Protein AF-A0A951JH88-F1 (afdb_monomer)

Sequence (113 aa):
DLKALYAREELSTEDKLRERERLFADAQRRFAEEVRPRLRVDTFPSFTRDPLNNATLISRHIYYDRLGLFEEVYRSRGGDFIRAMNDIVAAARGNKDDPYAAVQALVAPGGGG

Secondary structure (DSSP, 8-state):
-HHHHHH-TTS-HHHHHHHHHHHHHHHHHHIIIIIGGG-SS---HHHHHSPP-HHHHHHHHHHHTTHHHHHHHHHHTTT-HHHHHHHHHHHHHH-SS-HHHHHHHTTSPP---

Mean predicted aligned error: 8.46 Å

Structure (mmCIF, N/CA/C/O backbone):
data_AF-A0A951JH88-F1
#
_entry.id   AF-A0A951JH88-F1
#
loop_
_atom_site.group_PDB
_atom_site.id
_atom_site.type_symbol
_atom_site.label_atom_id
_atom_site.label_alt_id
_atom_site.label_comp_id
_atom_site.label_asym_id
_atom_site.label_entity_id
_atom_site.label_seq_id
_atom_site.pdbx_PDB_ins_code
_atom_site.Cartn_x
_atom_site.Cartn_y
_atom_site.Cartn_z
_atom_site.occupancy
_atom_site.B_iso_or_equiv
_atom_site.auth_seq_id
_atom_site.auth_comp_id
_atom_site.auth_asym_id
_atom_site.auth_atom_id
_atom_site.pdbx_PDB_model_num
ATOM 1 N N . ASP A 1 1 ? -11.831 -3.390 7.235 1.00 85.12 1 ASP A N 1
ATOM 2 C CA . ASP A 1 1 ? -10.571 -2.635 7.420 1.00 85.12 1 ASP A CA 1
ATOM 3 C C . ASP A 1 1 ? -10.912 -1.155 7.642 1.00 85.12 1 ASP A C 1
ATOM 5 O O . ASP A 1 1 ? -12.091 -0.835 7.779 1.00 85.12 1 ASP A O 1
ATOM 9 N N . LEU A 1 2 ? -9.925 -0.252 7.700 1.00 87.81 2 LEU A N 1
ATOM 10 C CA . LEU A 1 2 ? -10.172 1.183 7.924 1.00 87.81 2 LEU A CA 1
ATOM 11 C C . LEU A 1 2 ? -11.052 1.820 6.842 1.00 87.81 2 LEU A C 1
ATOM 13 O O . LEU A 1 2 ? -11.886 2.660 7.166 1.00 87.81 2 LEU A O 1
ATOM 17 N N . LYS A 1 3 ? -10.898 1.419 5.572 1.00 87.75 3 LYS A N 1
ATOM 18 C CA . LYS A 1 3 ? -11.694 1.968 4.463 1.00 87.75 3 LYS A CA 1
ATOM 19 C C . LYS A 1 3 ? -13.169 1.630 4.654 1.00 87.75 3 LYS A C 1
ATOM 21 O O . LYS A 1 3 ? -14.008 2.525 4.611 1.00 87.75 3 LYS A O 1
ATOM 26 N N . ALA A 1 4 ? -13.462 0.363 4.950 1.00 91.06 4 ALA A N 1
ATOM 27 C CA . ALA A 1 4 ? -14.822 -0.079 5.236 1.00 91.06 4 ALA A CA 1
ATOM 28 C C . ALA A 1 4 ? -15.414 0.628 6.465 1.00 91.06 4 ALA A C 1
ATOM 30 O O . ALA A 1 4 ? -16.571 1.027 6.429 1.00 91.06 4 ALA A O 1
ATOM 31 N N . LEU A 1 5 ? -14.631 0.833 7.533 1.00 91.31 5 LEU A N 1
ATOM 32 C CA . LEU A 1 5 ? -15.101 1.540 8.729 1.00 91.31 5 LEU A CA 1
ATOM 33 C C . LEU A 1 5 ? -15.512 2.988 8.424 1.00 91.31 5 LEU A C 1
ATOM 35 O O . LEU A 1 5 ? -16.572 3.432 8.859 1.00 91.31 5 LEU A O 1
ATOM 39 N N . TYR A 1 6 ? -14.688 3.727 7.679 1.00 89.94 6 TYR A N 1
ATOM 40 C CA . TYR A 1 6 ? -14.977 5.128 7.377 1.00 89.94 6 TYR A CA 1
ATOM 41 C C . TYR A 1 6 ? -16.128 5.311 6.377 1.00 89.94 6 TYR A C 1
ATOM 43 O O . TYR A 1 6 ? -16.821 6.326 6.468 1.00 89.94 6 TYR A O 1
ATOM 51 N N . ALA A 1 7 ? -16.375 4.325 5.506 1.00 93.12 7 ALA A N 1
ATOM 52 C CA . ALA A 1 7 ? -17.477 4.317 4.538 1.00 93.12 7 ALA A CA 1
ATOM 53 C C . ALA A 1 7 ? -18.875 4.113 5.159 1.00 93.12 7 ALA A C 1
ATOM 55 O O . ALA A 1 7 ? -19.875 4.331 4.486 1.00 93.12 7 ALA A O 1
ATOM 56 N N . ARG A 1 8 ? -18.961 3.699 6.429 1.00 93.50 8 ARG A N 1
ATOM 57 C CA . ARG A 1 8 ? -20.230 3.496 7.144 1.00 93.50 8 ARG A CA 1
ATOM 58 C C . ARG A 1 8 ? -20.860 4.834 7.517 1.00 93.50 8 ARG A C 1
ATOM 60 O O . ARG A 1 8 ? -20.347 5.529 8.392 1.00 93.50 8 ARG A O 1
ATOM 67 N N . GLU A 1 9 ? -21.928 5.231 6.841 1.00 94.00 9 GLU A N 1
ATOM 68 C CA . GLU A 1 9 ? -22.605 6.515 7.080 1.00 94.00 9 GLU A CA 1
ATOM 69 C C . GLU A 1 9 ? -23.451 6.510 8.359 1.00 94.00 9 GLU A C 1
ATOM 71 O O . GLU A 1 9 ? -23.676 7.558 8.954 1.00 94.00 9 GLU A O 1
ATOM 76 N N . GLU A 1 10 ? -23.858 5.330 8.826 1.00 95.44 10 GLU A N 1
ATOM 77 C CA . GLU A 1 10 ? -24.716 5.154 9.996 1.00 95.44 10 GLU A CA 1
ATOM 78 C C . GLU A 1 10 ? -23.989 5.323 11.338 1.00 95.44 10 GLU A C 1
ATOM 80 O O . GLU A 1 10 ? -24.631 5.410 12.384 1.00 95.44 10 GLU A O 1
ATOM 85 N N . LEU A 1 11 ? -22.652 5.348 11.331 1.00 94.06 11 LEU A N 1
ATOM 86 C CA . LEU A 1 11 ? -21.850 5.532 12.538 1.00 94.06 11 LEU A CA 1
ATOM 87 C C . LEU A 1 11 ? -21.554 7.005 12.795 1.00 94.06 11 LEU A C 1
ATOM 89 O O . LEU A 1 11 ? -21.094 7.727 11.904 1.00 94.06 11 LEU A O 1
ATOM 93 N N . SER A 1 12 ? -21.684 7.411 14.058 1.00 95.81 12 SER A N 1
ATOM 94 C CA . SER A 1 12 ? -21.175 8.705 14.498 1.00 95.81 12 SER A CA 1
ATOM 95 C C . SER A 1 12 ? -19.649 8.773 14.362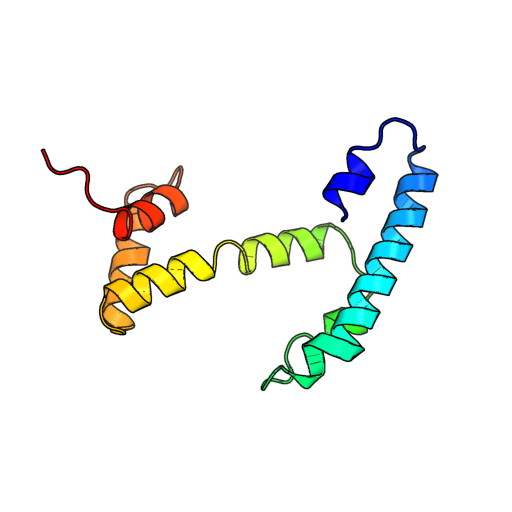 1.00 95.81 12 SER A C 1
ATOM 97 O O . SER A 1 12 ? -18.945 7.758 14.324 1.00 95.81 12 SER A O 1
ATOM 99 N N . THR A 1 13 ? -19.106 9.990 14.326 1.00 91.94 13 THR A N 1
ATOM 100 C CA . THR A 1 13 ? -17.652 10.201 14.335 1.00 91.94 13 THR A CA 1
ATOM 101 C C . THR A 1 13 ? -16.994 9.557 15.556 1.00 91.94 13 THR A C 1
ATOM 103 O O . THR A 1 13 ? -15.936 8.946 15.423 1.00 91.94 13 THR A O 1
ATOM 106 N N . GLU A 1 14 ? -17.616 9.654 16.731 1.00 94.06 14 GLU A N 1
ATOM 107 C CA . GLU A 1 14 ? -17.098 9.062 17.967 1.00 94.06 14 GLU A CA 1
ATOM 108 C C . GLU A 1 14 ? -17.053 7.531 17.882 1.00 94.06 14 GLU A C 1
ATOM 110 O O . GLU A 1 14 ? -16.031 6.918 18.200 1.00 94.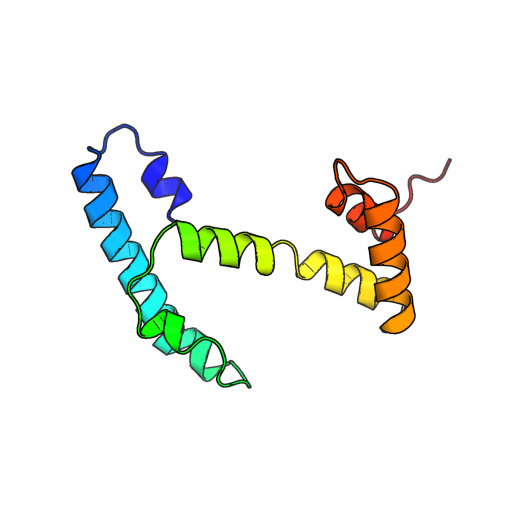06 14 GLU A O 1
ATOM 115 N N . ASP A 1 15 ? -18.112 6.912 17.355 1.00 94.69 15 ASP A N 1
ATOM 116 C CA . ASP A 1 15 ? -18.154 5.464 17.156 1.00 94.69 15 ASP A CA 1
ATOM 117 C C . ASP A 1 15 ? -17.089 5.008 16.153 1.00 94.69 15 ASP A C 1
ATOM 119 O O . ASP A 1 15 ? -16.388 4.026 16.403 1.00 94.69 15 ASP A O 1
ATOM 123 N N . LYS A 1 16 ? -16.891 5.753 15.056 1.00 93.19 16 LYS A N 1
ATOM 124 C CA . LYS A 1 16 ? -15.809 5.485 14.094 1.00 93.19 16 LYS A CA 1
ATOM 125 C C . LYS A 1 16 ? -14.435 5.558 14.752 1.00 93.19 16 LYS A C 1
ATOM 127 O O . LYS A 1 16 ? -13.587 4.717 14.470 1.00 93.19 16 LYS A O 1
ATOM 132 N N . LEU A 1 17 ? -14.193 6.534 15.626 1.00 92.12 17 LEU A N 1
ATOM 133 C CA . LEU A 1 17 ? -12.919 6.640 16.339 1.00 92.12 17 LEU A CA 1
ATOM 134 C C . LEU A 1 17 ? -12.715 5.467 17.303 1.00 92.12 17 LEU A C 1
ATOM 136 O O . LEU A 1 17 ? -11.637 4.877 17.312 1.00 92.12 17 LEU A O 1
ATOM 140 N N . ARG A 1 18 ? -13.749 5.063 18.046 1.00 93.25 18 ARG A N 1
ATOM 141 C CA . ARG A 1 18 ? -13.668 3.911 18.955 1.00 93.25 18 ARG A CA 1
ATOM 142 C C . ARG A 1 18 ? -13.396 2.602 18.212 1.00 93.25 18 ARG A C 1
ATOM 144 O O . ARG A 1 18 ? -12.534 1.832 18.630 1.00 93.25 18 ARG A O 1
ATOM 151 N N . GLU A 1 19 ? -14.089 2.352 17.102 1.00 93.62 19 GLU A N 1
ATOM 152 C CA . GLU A 1 19 ? -13.831 1.162 16.280 1.00 93.62 19 GLU A CA 1
ATOM 153 C C . GLU A 1 19 ? -12.458 1.217 15.597 1.00 93.62 19 GLU A C 1
ATOM 155 O O . GLU A 1 19 ? -11.806 0.184 15.444 1.00 93.62 19 GLU A O 1
ATOM 160 N N . ARG A 1 20 ? -11.968 2.409 15.229 1.00 93.19 20 ARG A N 1
ATOM 161 C CA . ARG A 1 20 ? -10.611 2.577 14.691 1.00 93.19 20 ARG A CA 1
ATOM 162 C C . ARG A 1 20 ? -9.561 2.114 15.695 1.00 93.19 20 ARG A C 1
ATOM 164 O O . ARG A 1 20 ? -8.670 1.362 15.309 1.00 93.19 20 ARG A O 1
ATOM 171 N N . GLU A 1 21 ? -9.668 2.531 16.955 1.00 92.12 21 GLU A N 1
ATOM 172 C CA . GLU A 1 21 ? -8.720 2.112 17.997 1.00 92.12 21 GLU A CA 1
ATOM 173 C C . GLU A 1 21 ? -8.725 0.590 18.190 1.00 92.12 21 GLU A C 1
ATOM 175 O O . GLU A 1 21 ? -7.665 -0.022 18.323 1.00 92.12 21 GLU A O 1
ATOM 180 N N . ARG A 1 22 ? -9.900 -0.050 18.109 1.00 93.12 22 ARG A N 1
ATOM 181 C CA . ARG A 1 22 ? -9.993 -1.519 18.135 1.00 93.12 22 ARG A CA 1
ATOM 182 C C . ARG A 1 22 ? -9.285 -2.160 16.945 1.00 93.12 22 ARG A C 1
ATOM 184 O O . ARG A 1 22 ? -8.475 -3.062 17.137 1.00 93.12 22 ARG A O 1
ATOM 191 N N . LEU A 1 23 ? -9.526 -1.662 15.730 1.00 93.44 23 LEU A N 1
ATOM 192 C CA . LEU A 1 23 ? -8.847 -2.152 14.525 1.00 93.44 23 LEU A CA 1
ATOM 193 C C . LEU A 1 23 ? -7.324 -1.989 14.609 1.00 93.44 23 LEU A C 1
ATOM 195 O O . LEU A 1 23 ? -6.589 -2.861 14.147 1.00 93.44 23 LEU A O 1
ATOM 199 N N . PHE A 1 24 ? -6.842 -0.887 15.187 1.00 91.19 24 PHE A N 1
ATOM 200 C CA . PHE A 1 24 ? -5.416 -0.659 15.409 1.00 91.19 24 PHE A CA 1
ATOM 201 C C . PHE 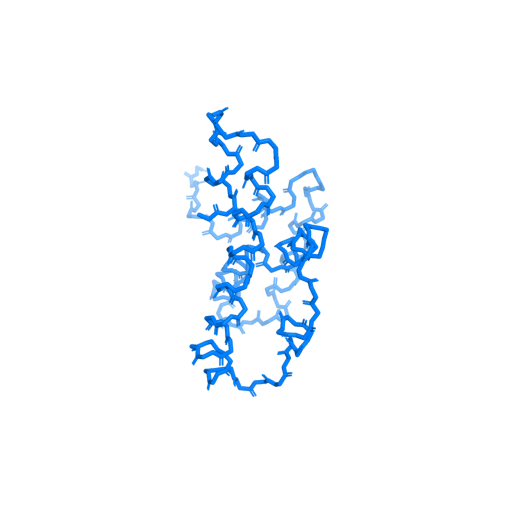A 1 24 ? -4.829 -1.674 16.386 1.00 91.19 24 PHE A C 1
ATOM 203 O O . PHE A 1 24 ? -3.840 -2.326 16.049 1.00 91.19 24 P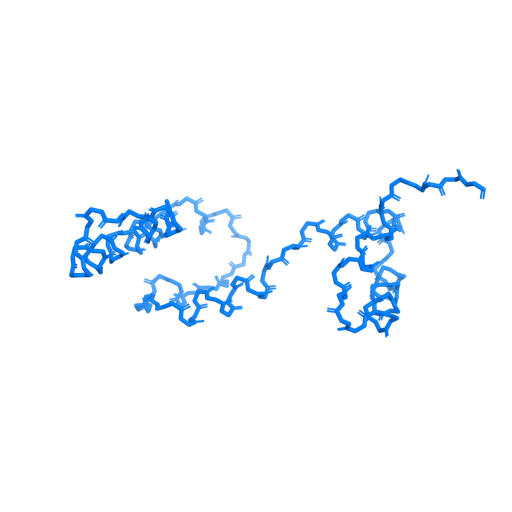HE A O 1
ATOM 210 N N . ALA A 1 25 ? -5.464 -1.866 17.543 1.00 90.62 25 ALA A N 1
ATOM 211 C CA . ALA A 1 25 ? -5.020 -2.838 18.537 1.00 90.62 25 ALA A CA 1
ATOM 212 C C . ALA A 1 25 ? -5.006 -4.272 17.976 1.00 90.62 25 ALA A C 1
ATOM 214 O O . ALA A 1 25 ? -4.042 -5.014 18.171 1.00 90.62 25 ALA A O 1
ATOM 215 N N . ASP A 1 26 ? -6.036 -4.652 17.217 1.00 92.38 26 ASP A N 1
ATOM 216 C CA . ASP A 1 26 ? -6.116 -5.960 16.563 1.00 92.38 26 ASP A CA 1
ATOM 217 C C . ASP A 1 26 ? -5.009 -6.156 15.522 1.00 92.38 26 ASP A C 1
ATOM 219 O O . ASP A 1 26 ? -4.387 -7.219 15.463 1.00 92.38 26 ASP A O 1
ATOM 223 N N . ALA A 1 27 ? -4.710 -5.124 14.729 1.00 90.88 27 ALA A N 1
ATOM 224 C CA . ALA A 1 27 ? -3.624 -5.165 13.756 1.00 90.88 27 ALA A CA 1
ATOM 225 C C . ALA A 1 27 ? -2.245 -5.278 14.426 1.00 90.88 27 ALA A C 1
ATOM 227 O O . ALA A 1 27 ? -1.397 -6.039 13.952 1.00 90.88 27 ALA A O 1
ATOM 228 N N . GLN A 1 28 ? -2.017 -4.562 15.530 1.00 90.19 28 GLN A N 1
ATOM 229 C CA . GLN A 1 28 ? -0.776 -4.654 16.305 1.00 90.19 28 GLN A CA 1
ATOM 230 C C . GLN A 1 28 ? -0.595 -6.047 16.913 1.00 90.19 28 GLN A C 1
ATOM 232 O O . GLN A 1 28 ? 0.489 -6.623 16.798 1.00 90.19 28 GLN A O 1
ATOM 237 N N . ARG A 1 29 ? -1.663 -6.616 17.488 1.00 91.56 29 ARG A N 1
ATOM 238 C CA . ARG A 1 29 ? -1.661 -7.980 18.031 1.00 91.56 29 ARG A CA 1
ATOM 239 C C . ARG A 1 29 ? -1.342 -9.006 16.948 1.00 91.56 29 ARG A C 1
ATOM 241 O O . ARG A 1 29 ? -0.382 -9.759 17.080 1.00 91.56 29 ARG A O 1
ATOM 248 N N . ARG A 1 30 ? -2.060 -8.955 15.823 1.00 92.56 30 ARG A N 1
ATOM 249 C CA . ARG A 1 30 ? -1.814 -9.838 14.677 1.00 92.56 30 ARG A CA 1
ATOM 250 C C . ARG A 1 30 ? -0.381 -9.726 14.160 1.00 92.56 30 ARG A C 1
ATOM 252 O O . ARG A 1 30 ? 0.243 -10.732 13.832 1.00 92.56 30 ARG A O 1
ATOM 259 N N . PHE A 1 31 ? 0.163 -8.512 14.076 1.00 89.69 31 PHE A N 1
ATOM 260 C CA . PHE A 1 31 ? 1.550 -8.334 13.663 1.00 89.69 31 PHE A CA 1
ATOM 261 C C . PHE A 1 31 ? 2.520 -9.005 14.638 1.00 89.69 31 PHE A C 1
ATOM 263 O O . PHE A 1 31 ? 3.417 -9.713 14.189 1.00 89.69 31 PHE A O 1
ATOM 270 N N . ALA A 1 32 ? 2.340 -8.808 15.946 1.00 88.62 32 ALA A N 1
ATOM 271 C CA . ALA A 1 32 ? 3.202 -9.399 16.964 1.00 88.62 32 ALA A CA 1
ATOM 272 C C . ALA A 1 32 ? 3.152 -10.937 16.956 1.00 88.62 32 ALA A C 1
ATOM 274 O O . ALA A 1 32 ? 4.195 -11.578 17.062 1.00 88.62 32 ALA A O 1
ATOM 275 N N . GLU A 1 33 ? 1.961 -11.514 16.793 1.00 91.75 33 GLU A N 1
ATOM 276 C CA . GLU A 1 33 ? 1.728 -12.957 16.916 1.00 91.75 33 GLU A CA 1
ATOM 277 C C . GLU A 1 33 ? 1.981 -13.728 15.612 1.00 91.75 33 GLU A C 1
AT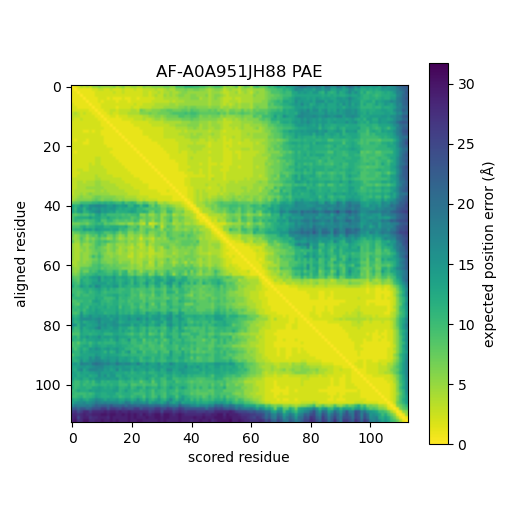OM 279 O O . GLU A 1 33 ? 2.564 -14.809 15.634 1.00 91.75 33 GLU A O 1
ATOM 284 N N . GLU A 1 34 ? 1.574 -13.189 14.460 1.00 92.31 34 GLU A N 1
ATOM 285 C CA . GLU A 1 34 ? 1.584 -13.933 13.191 1.00 92.31 34 GLU A CA 1
ATOM 286 C C . GLU A 1 34 ? 2.687 -13.485 12.231 1.00 92.31 34 GLU A C 1
ATOM 288 O O . GLU A 1 34 ? 3.264 -14.308 11.514 1.00 92.31 34 GLU A O 1
ATOM 293 N N . VAL A 1 35 ? 2.951 -12.177 12.160 1.00 89.81 35 VAL A N 1
ATOM 294 C CA . VAL A 1 35 ? 3.823 -11.595 11.127 1.00 89.81 35 VAL A CA 1
ATOM 295 C C . VAL A 1 35 ? 5.264 -11.525 11.611 1.00 89.81 35 VAL A C 1
ATOM 297 O O . VAL A 1 35 ? 6.164 -12.012 10.927 1.00 89.81 35 VAL A O 1
ATOM 300 N N . ARG A 1 36 ? 5.492 -10.956 12.800 1.00 87.62 36 ARG A N 1
ATOM 301 C CA . ARG A 1 36 ? 6.818 -10.741 13.387 1.00 87.62 36 ARG A CA 1
ATOM 302 C C . ARG A 1 36 ? 7.659 -12.021 13.443 1.00 87.62 36 ARG A C 1
ATOM 304 O O . ARG A 1 36 ? 8.803 -11.943 13.002 1.00 87.62 36 ARG A O 1
ATOM 311 N N . PRO A 1 37 ? 7.134 -13.194 13.854 1.00 89.25 37 PRO A N 1
ATOM 312 C CA . PRO A 1 37 ? 7.926 -14.427 13.891 1.00 89.25 37 PRO A CA 1
ATOM 313 C C . PRO A 1 37 ? 8.392 -14.924 12.513 1.00 89.25 37 PRO A C 1
ATOM 315 O O . PRO A 1 37 ? 9.316 -15.727 12.430 1.00 89.25 37 PRO A O 1
ATOM 318 N N . ARG A 1 38 ? 7.755 -14.475 11.423 1.00 89.50 38 ARG A N 1
ATOM 319 C CA . ARG A 1 38 ? 8.100 -14.866 10.044 1.00 89.50 38 ARG A CA 1
ATOM 320 C C . ARG A 1 38 ? 9.128 -13.934 9.404 1.00 89.50 38 ARG A C 1
ATOM 322 O O . ARG A 1 38 ? 9.694 -14.271 8.364 1.00 89.50 38 ARG A O 1
ATOM 329 N N . LEU A 1 39 ? 9.356 -12.757 9.986 1.00 84.50 39 LEU A N 1
ATOM 330 C CA . LEU A 1 39 ? 10.335 -11.802 9.483 1.00 84.50 39 LEU A CA 1
ATOM 331 C C . LEU A 1 39 ? 11.742 -12.237 9.895 1.00 84.50 39 LEU A C 1
ATOM 333 O O . LEU A 1 39 ? 11.999 -12.556 11.049 1.00 84.50 39 LEU A O 1
ATOM 337 N N . ARG A 1 40 ? 12.683 -12.189 8.948 1.00 84.00 40 ARG A N 1
ATOM 338 C CA . ARG A 1 40 ? 14.112 -12.457 9.202 1.00 84.00 40 ARG A CA 1
ATOM 339 C C . ARG A 1 40 ? 14.876 -11.235 9.724 1.00 84.00 40 ARG A C 1
ATOM 341 O O . ARG A 1 40 ? 16.089 -11.293 9.885 1.00 84.00 40 ARG A O 1
ATOM 348 N N . VAL A 1 41 ? 14.178 -10.121 9.924 1.00 78.44 41 VAL A N 1
ATOM 349 C CA . VAL A 1 41 ? 14.742 -8.820 10.284 1.00 78.44 41 VAL A CA 1
ATOM 350 C C . VAL A 1 41 ? 13.995 -8.242 11.478 1.00 78.44 41 VAL A C 1
ATOM 352 O O . VAL A 1 41 ? 12.771 -8.350 11.572 1.00 78.44 41 VAL A O 1
ATOM 355 N N . ASP A 1 42 ? 14.728 -7.577 12.369 1.00 73.56 42 ASP A N 1
ATOM 356 C CA . ASP A 1 42 ? 14.177 -6.954 13.577 1.00 73.56 42 ASP A CA 1
ATOM 357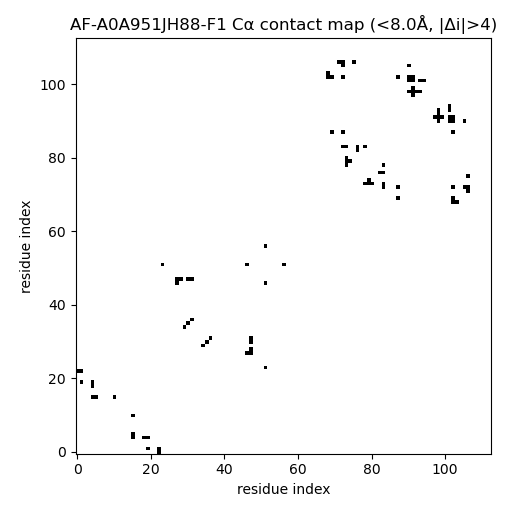 C C . ASP A 1 42 ? 13.545 -5.567 13.300 1.00 73.56 42 ASP A C 1
ATOM 359 O O . ASP A 1 42 ? 13.379 -4.742 14.192 1.00 73.56 42 ASP A O 1
ATOM 363 N N . THR A 1 43 ? 13.122 -5.283 12.064 1.00 70.69 43 THR A N 1
ATOM 364 C CA . THR A 1 43 ? 12.541 -3.987 11.657 1.00 70.69 43 THR A CA 1
ATOM 365 C C . THR A 1 43 ? 11.106 -3.791 12.168 1.00 70.69 43 THR A C 1
ATOM 367 O O . THR A 1 43 ? 10.411 -4.757 12.441 1.00 70.69 43 THR A O 1
ATOM 370 N N . PHE A 1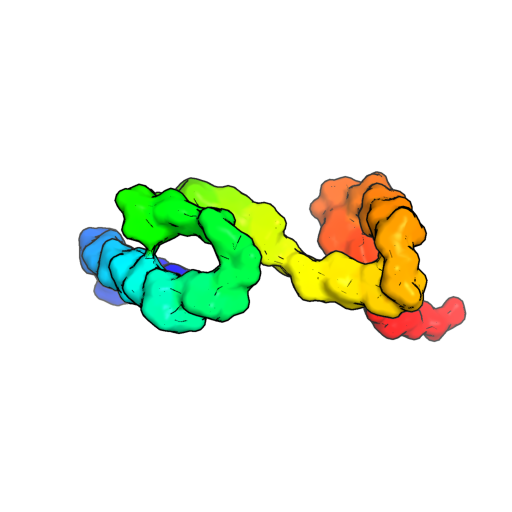 44 ? 10.611 -2.554 12.265 1.00 73.06 44 PHE A N 1
ATOM 371 C CA . PHE A 1 44 ? 9.255 -2.207 12.757 1.00 73.06 44 PHE A CA 1
ATOM 372 C C . PHE A 1 44 ? 8.941 -2.357 14.266 1.00 73.06 44 PHE A C 1
ATOM 374 O O . PHE A 1 44 ? 7.761 -2.497 14.596 1.00 73.06 44 PHE A O 1
ATOM 381 N N . PRO A 1 45 ? 9.898 -2.247 15.210 1.00 71.25 45 PRO A N 1
ATOM 382 C CA . PRO A 1 45 ? 9.572 -2.337 16.638 1.00 71.25 45 PRO A CA 1
ATOM 383 C C . PRO A 1 45 ? 8.604 -1.233 17.104 1.00 71.25 45 PRO A C 1
ATOM 385 O O . PRO A 1 45 ? 7.839 -1.444 18.036 1.00 71.25 45 PRO A O 1
ATOM 388 N N . SER A 1 46 ? 8.578 -0.078 16.429 1.00 71.81 46 SER A N 1
ATOM 389 C CA . SER A 1 46 ? 7.623 1.006 16.699 1.00 71.81 46 SER A CA 1
ATOM 390 C C . SER A 1 46 ? 6.178 0.658 16.344 1.00 71.81 46 SER A C 1
ATOM 392 O O . SER A 1 46 ? 5.260 1.225 16.920 1.00 71.81 46 SER A O 1
ATOM 394 N N . PHE A 1 47 ? 5.939 -0.292 15.427 1.00 75.94 47 PHE A N 1
ATOM 395 C CA . PHE A 1 47 ? 4.572 -0.657 15.040 1.00 75.94 47 PHE A CA 1
ATOM 396 C C . PHE A 1 47 ? 3.780 -1.263 16.199 1.00 75.94 47 PHE A C 1
ATOM 398 O O . PHE A 1 47 ? 2.573 -1.075 16.254 1.00 75.94 47 PHE A O 1
ATOM 405 N N . THR A 1 48 ? 4.446 -1.968 17.115 1.00 71.06 48 THR A N 1
ATOM 406 C CA . THR A 1 48 ? 3.817 -2.586 18.292 1.00 71.06 48 THR A CA 1
ATOM 407 C C . THR A 1 48 ? 3.975 -1.767 19.569 1.00 71.06 48 THR A C 1
ATOM 409 O O . THR A 1 48 ? 3.327 -2.086 20.560 1.00 71.06 48 THR A O 1
ATOM 412 N N . ARG A 1 49 ? 4.842 -0.747 19.575 1.00 71.94 49 ARG A N 1
ATOM 413 C CA . ARG A 1 49 ? 5.165 0.046 20.773 1.00 71.94 49 ARG A CA 1
ATOM 414 C C . ARG A 1 49 ? 4.481 1.407 20.806 1.00 71.94 49 ARG A C 1
ATOM 416 O O . ARG A 1 49 ? 4.148 1.870 21.892 1.00 71.94 49 ARG A O 1
ATOM 423 N N . ASP A 1 50 ? 4.245 2.013 19.646 1.00 77.31 50 ASP A N 1
ATOM 424 C CA . ASP A 1 50 ? 3.693 3.362 19.560 1.00 77.31 50 ASP A CA 1
ATOM 425 C C . ASP A 1 50 ? 2.205 3.321 19.172 1.00 77.31 50 ASP A C 1
ATOM 427 O O . ASP A 1 50 ? 1.797 2.455 18.386 1.00 77.31 50 ASP A O 1
ATOM 431 N N . PRO A 1 51 ? 1.375 4.259 19.667 1.00 76.44 51 PRO A N 1
ATOM 432 C CA . PRO A 1 51 ? 0.011 4.423 19.182 1.00 76.44 51 PRO A CA 1
ATOM 433 C C . PRO A 1 51 ? -0.011 4.658 17.669 1.00 76.44 51 PRO A C 1
ATOM 435 O O . PRO A 1 51 ? 0.689 5.531 17.142 1.00 76.44 51 PRO A O 1
ATOM 438 N N . LEU A 1 52 ? -0.839 3.893 16.958 1.00 81.62 52 LEU A N 1
ATOM 439 C CA . LEU A 1 52 ? -1.028 4.098 15.528 1.00 81.62 52 LEU A CA 1
ATOM 440 C C . LEU A 1 52 ? -1.833 5.378 15.286 1.00 81.62 52 LEU A C 1
ATOM 442 O O . LEU A 1 52 ? -2.832 5.651 15.945 1.00 81.62 52 LEU A O 1
ATOM 446 N N . ASN A 1 53 ? -1.409 6.161 14.296 1.00 82.81 53 ASN A N 1
ATOM 447 C CA . ASN A 1 53 ? -2.143 7.326 13.820 1.00 82.81 53 ASN A CA 1
ATOM 448 C C . ASN A 1 53 ? -2.221 7.316 12.287 1.00 82.81 53 ASN A C 1
ATOM 450 O O . ASN A 1 53 ? -1.389 6.712 11.601 1.00 82.81 53 ASN A O 1
ATOM 454 N N . ASN A 1 54 ? -3.219 8.011 11.741 1.00 80.00 54 ASN A N 1
ATOM 455 C CA . ASN A 1 54 ? -3.496 8.001 10.305 1.00 80.00 54 ASN A CA 1
ATOM 456 C C . ASN A 1 54 ? -2.325 8.544 9.465 1.00 80.00 54 ASN A C 1
ATOM 458 O O . ASN A 1 54 ? -2.070 8.014 8.388 1.00 80.00 54 ASN A O 1
ATOM 462 N N . ALA A 1 55 ? -1.582 9.546 9.946 1.00 80.31 55 ALA A N 1
ATOM 463 C CA . ALA A 1 55 ? -0.461 10.121 9.201 1.00 80.31 55 ALA A CA 1
ATOM 464 C C . ALA A 1 55 ? 0.687 9.112 9.030 1.00 80.31 55 ALA A C 1
ATOM 466 O O . ALA A 1 55 ? 1.205 8.930 7.927 1.00 80.31 55 ALA A O 1
ATOM 467 N N . THR A 1 56 ? 1.037 8.386 10.094 1.00 78.38 56 THR A N 1
ATOM 468 C CA . THR A 1 56 ? 2.039 7.316 10.048 1.00 78.38 56 THR A CA 1
ATOM 469 C C . THR A 1 56 ? 1.591 6.166 9.145 1.00 78.38 56 THR A C 1
ATOM 471 O O . THR A 1 56 ? 2.406 5.627 8.396 1.00 78.38 56 THR A O 1
ATOM 474 N N . LEU A 1 57 ? 0.304 5.805 9.171 1.00 82.88 57 LEU A N 1
ATOM 475 C CA . LEU A 1 57 ? -0.241 4.768 8.292 1.00 82.88 57 LEU A CA 1
ATOM 476 C C . LEU A 1 57 ? -0.199 5.180 6.819 1.00 82.88 57 LEU A C 1
ATOM 478 O O . LEU A 1 57 ? 0.204 4.372 5.992 1.00 82.88 57 LEU A O 1
ATOM 482 N N . ILE A 1 58 ? -0.547 6.426 6.493 1.00 80.81 58 ILE A N 1
ATOM 483 C CA . ILE A 1 58 ? -0.471 6.952 5.122 1.00 80.81 58 ILE A CA 1
ATOM 484 C C . ILE A 1 58 ? 0.978 6.980 4.639 1.00 80.81 58 ILE A C 1
ATOM 486 O O . ILE A 1 58 ? 1.262 6.491 3.551 1.00 80.81 58 ILE A O 1
ATOM 490 N N . SER A 1 59 ? 1.906 7.486 5.456 1.00 76.38 59 SER A N 1
ATOM 491 C CA . SER A 1 59 ? 3.333 7.513 5.117 1.00 76.38 59 SER A CA 1
ATOM 492 C C . SER A 1 59 ? 3.869 6.114 4.793 1.00 76.38 59 SER A C 1
ATOM 494 O O . SER A 1 59 ? 4.509 5.914 3.762 1.00 76.38 59 SER A O 1
ATOM 496 N N . ARG A 1 60 ? 3.544 5.118 5.628 1.00 78.62 60 ARG A N 1
ATOM 497 C CA . ARG A 1 60 ? 3.926 3.719 5.387 1.00 78.62 60 ARG A CA 1
ATOM 498 C C . ARG A 1 60 ? 3.211 3.119 4.188 1.00 78.62 60 ARG A C 1
ATOM 500 O O . ARG A 1 60 ? 3.833 2.364 3.454 1.00 78.62 60 ARG A O 1
ATOM 507 N N . HIS A 1 61 ? 1.932 3.438 3.998 1.00 80.88 61 HIS A N 1
ATOM 508 C CA . HIS A 1 61 ? 1.183 2.977 2.840 1.00 80.88 61 HIS A CA 1
ATOM 509 C C . HIS A 1 61 ? 1.858 3.464 1.567 1.00 80.88 61 HIS A C 1
ATOM 511 O O . HIS A 1 61 ? 2.175 2.625 0.751 1.00 80.88 61 HIS A O 1
ATOM 517 N N . ILE A 1 62 ? 2.193 4.754 1.456 1.00 76.56 62 ILE A N 1
ATOM 518 C CA . ILE A 1 62 ? 2.923 5.314 0.308 1.00 76.56 62 ILE A CA 1
ATOM 519 C C . ILE A 1 62 ? 4.273 4.614 0.110 1.00 76.56 62 ILE A C 1
ATOM 521 O O . ILE A 1 62 ? 4.623 4.271 -1.013 1.00 76.56 62 ILE A O 1
ATOM 525 N N . TYR A 1 63 ? 5.028 4.394 1.190 1.00 73.75 63 TYR A N 1
ATOM 526 C CA . TYR A 1 63 ? 6.372 3.816 1.102 1.00 73.75 63 TYR A CA 1
ATOM 527 C C . TYR A 1 63 ? 6.377 2.336 0.692 1.00 73.75 63 TYR A C 1
ATOM 529 O O . TYR A 1 63 ? 7.289 1.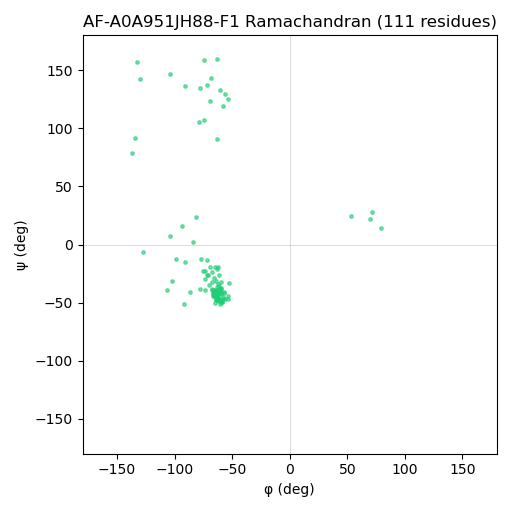881 0.009 1.00 73.75 63 TYR A O 1
ATOM 537 N N . TYR A 1 64 ? 5.369 1.580 1.126 1.00 77.19 64 TYR A N 1
ATOM 538 C CA . TYR A 1 64 ? 5.232 0.152 0.842 1.00 77.19 64 TYR A CA 1
ATOM 539 C C . TYR A 1 64 ? 4.170 -0.146 -0.228 1.00 77.19 64 TYR A C 1
ATOM 541 O O . TYR A 1 64 ? 3.857 -1.317 -0.462 1.00 77.19 64 TYR A O 1
ATOM 549 N N . ASP A 1 65 ? 3.609 0.879 -0.878 1.00 79.06 65 ASP A N 1
ATOM 550 C CA . ASP A 1 65 ? 2.620 0.693 -1.937 1.00 79.06 65 ASP A CA 1
ATOM 551 C C . ASP A 1 65 ? 3.288 0.068 -3.161 1.00 79.06 65 ASP A C 1
ATOM 553 O O . ASP A 1 65 ? 4.432 0.372 -3.500 1.00 79.06 65 ASP A O 1
ATOM 557 N N . ARG A 1 66 ? 2.555 -0.819 -3.838 1.00 80.38 66 ARG A N 1
ATOM 558 C CA . ARG A 1 66 ? 2.944 -1.404 -5.134 1.00 80.38 66 ARG A CA 1
ATOM 559 C C . ARG A 1 66 ? 4.338 -2.045 -5.177 1.00 80.38 66 ARG A C 1
ATOM 561 O O . ARG A 1 66 ? 4.877 -2.220 -6.263 1.00 80.38 66 ARG A O 1
ATOM 568 N N . LEU A 1 67 ? 4.897 -2.498 -4.048 1.00 83.81 67 LEU A N 1
ATOM 569 C CA . LEU A 1 67 ? 6.178 -3.228 -4.038 1.00 83.81 67 LEU A CA 1
ATOM 570 C C . LEU A 1 67 ? 6.203 -4.426 -5.003 1.00 83.81 67 LEU A C 1
ATOM 572 O O . LEU A 1 67 ? 7.234 -4.707 -5.609 1.00 83.81 67 LEU A O 1
ATOM 576 N N . GLY A 1 68 ? 5.057 -5.087 -5.198 1.00 87.81 68 GLY A N 1
ATOM 577 C CA . GLY A 1 68 ? 4.919 -6.175 -6.168 1.00 87.81 68 GLY A CA 1
ATOM 578 C C . GLY A 1 68 ? 5.217 -5.763 -7.615 1.00 87.81 68 GLY A C 1
ATOM 579 O O . GLY A 1 68 ? 5.775 -6.564 -8.355 1.00 87.81 68 GLY A O 1
ATOM 580 N N . LEU A 1 69 ? 4.926 -4.515 -8.000 1.00 91.50 69 LEU A N 1
ATOM 581 C CA . LEU A 1 69 ? 5.227 -4.001 -9.338 1.00 91.50 69 LEU A CA 1
ATOM 582 C C . LEU A 1 69 ? 6.742 -3.905 -9.570 1.00 91.50 69 LEU A C 1
ATOM 584 O O . LEU A 1 69 ? 7.239 -4.297 -10.621 1.00 91.50 69 LEU A O 1
ATOM 588 N N . PHE A 1 70 ? 7.498 -3.426 -8.581 1.00 92.00 70 PHE A N 1
ATOM 589 C CA . PHE A 1 70 ? 8.959 -3.343 -8.685 1.00 92.00 70 PHE A CA 1
ATOM 590 C C . PHE A 1 70 ? 9.601 -4.735 -8.760 1.00 92.00 70 PHE A C 1
ATOM 592 O O . PHE A 1 70 ? 10.526 -4.949 -9.542 1.00 92.00 70 PHE A O 1
ATOM 599 N N . GLU A 1 71 ? 9.073 -5.694 -7.995 1.00 92.00 71 GLU A N 1
ATOM 600 C CA . GLU A 1 71 ? 9.480 -7.102 -8.057 1.00 92.00 71 GLU A CA 1
ATOM 601 C C . GLU A 1 71 ? 9.186 -7.723 -9.436 1.00 92.00 71 GLU A C 1
ATOM 603 O O . GLU A 1 71 ? 9.999 -8.477 -9.970 1.00 92.00 71 GLU A O 1
ATOM 608 N N . GLU A 1 72 ? 8.049 -7.390 -10.050 1.00 94.75 72 GLU A N 1
ATOM 609 C CA . GLU A 1 72 ? 7.696 -7.844 -11.398 1.00 94.75 72 GLU A CA 1
ATOM 610 C C . GLU A 1 72 ? 8.664 -7.298 -12.453 1.00 94.75 72 GLU A C 1
ATOM 612 O O . GLU A 1 72 ? 9.177 -8.059 -13.280 1.00 94.75 72 GLU A O 1
ATOM 617 N N . VAL A 1 73 ? 9.000 -6.004 -12.376 1.00 95.44 73 VAL A N 1
ATOM 618 C CA . VAL A 1 73 ? 10.022 -5.402 -13.242 1.00 95.44 73 VAL A CA 1
ATOM 619 C C . VAL A 1 73 ? 11.356 -6.118 -13.047 1.00 95.44 73 VAL A C 1
ATOM 621 O O . VAL A 1 73 ? 11.936 -6.581 -14.027 1.00 95.44 73 VAL A O 1
ATOM 624 N N . TYR A 1 74 ? 11.809 -6.302 -11.805 1.00 95.75 74 TYR A N 1
ATOM 625 C CA . TYR A 1 74 ? 13.054 -7.010 -11.492 1.00 95.75 74 TYR A CA 1
ATOM 626 C C . TYR A 1 74 ? 13.115 -8.414 -12.116 1.00 95.75 74 TYR A C 1
ATOM 628 O O . TYR A 1 74 ? 14.090 -8.764 -12.791 1.00 95.75 74 TYR A O 1
ATOM 636 N N . ARG A 1 75 ? 12.042 -9.200 -11.980 1.00 95.50 75 ARG A N 1
ATOM 637 C CA . ARG A 1 75 ? 11.950 -10.542 -12.576 1.00 95.50 75 ARG A CA 1
ATOM 638 C C . ARG A 1 75 ? 11.924 -10.506 -14.100 1.00 95.50 75 ARG A C 1
ATOM 640 O O . ARG A 1 75 ? 12.625 -11.296 -14.727 1.00 95.50 75 ARG A O 1
ATOM 647 N N . SER A 1 76 ? 11.193 -9.567 -14.705 1.00 95.38 76 SER A N 1
ATOM 648 C CA . SER A 1 76 ? 11.148 -9.399 -16.167 1.00 95.38 76 SER A CA 1
ATOM 649 C C . SER A 1 76 ? 12.509 -9.027 -16.773 1.00 95.38 76 SER A C 1
ATOM 651 O O . SER A 1 76 ? 12.742 -9.241 -17.960 1.00 95.38 76 SER A O 1
ATOM 653 N N . ARG A 1 77 ? 13.427 -8.483 -15.962 1.00 95.88 77 ARG A N 1
ATOM 654 C CA . ARG A 1 77 ? 14.814 -8.184 -16.347 1.00 95.88 77 ARG A CA 1
ATOM 655 C C . ARG A 1 77 ? 15.782 -9.320 -16.008 1.00 95.88 77 ARG A C 1
ATOM 657 O O . ARG A 1 77 ? 16.990 -9.108 -16.001 1.00 95.88 77 ARG A O 1
ATOM 664 N N . GLY A 1 78 ? 15.270 -10.522 -15.738 1.00 94.62 78 GLY A N 1
ATOM 665 C CA . GLY A 1 78 ? 16.079 -11.709 -15.459 1.00 94.62 78 GLY A CA 1
ATOM 666 C C . GLY A 1 78 ? 16.812 -11.656 -14.119 1.00 94.62 78 GLY A C 1
ATOM 667 O O . GLY A 1 78 ? 17.819 -12.335 -13.955 1.00 94.62 78 GLY A O 1
ATOM 668 N N . GLY A 1 79 ? 16.341 -10.839 -13.171 1.00 94.25 79 GLY A N 1
ATOM 669 C CA . GLY A 1 79 ? 16.999 -10.667 -11.878 1.00 94.25 79 GLY A CA 1
ATOM 670 C C . GLY A 1 79 ? 18.217 -9.733 -11.902 1.00 94.25 79 GLY A C 1
ATOM 671 O O . GLY A 1 79 ? 18.979 -9.698 -10.933 1.00 94.25 79 GLY A O 1
ATOM 672 N N . ASP A 1 80 ? 18.408 -8.954 -12.971 1.00 96.50 80 ASP A N 1
ATOM 673 C CA . ASP A 1 80 ? 19.423 -7.898 -13.021 1.00 96.50 80 ASP A CA 1
ATOM 674 C C . ASP A 1 80 ? 18.931 -6.644 -12.280 1.00 96.50 80 ASP A C 1
ATOM 676 O O . ASP A 1 80 ? 18.081 -5.890 -12.763 1.00 96.50 80 ASP A O 1
ATOM 680 N N . PHE A 1 81 ? 19.481 -6.424 -11.084 1.00 93.38 81 PHE A N 1
ATOM 681 C CA . PHE A 1 81 ? 19.088 -5.320 -10.209 1.00 93.38 81 PHE A CA 1
ATOM 682 C C . PHE A 1 81 ? 19.443 -3.949 -10.791 1.00 93.38 81 PHE A C 1
ATOM 684 O O . PHE A 1 81 ? 18.622 -3.034 -10.749 1.00 93.38 81 PHE A O 1
ATOM 691 N N . ILE A 1 82 ? 20.649 -3.799 -11.347 1.00 97.31 82 ILE A N 1
ATOM 692 C CA . ILE A 1 82 ? 21.112 -2.512 -11.876 1.00 97.31 82 ILE A CA 1
ATOM 693 C C . ILE A 1 82 ? 20.261 -2.120 -13.079 1.00 97.31 82 ILE A C 1
ATOM 695 O O . ILE A 1 82 ? 19.803 -0.980 -13.173 1.00 97.31 82 ILE A O 1
ATOM 699 N N . ARG A 1 83 ? 19.985 -3.081 -13.965 1.00 96.62 83 ARG A N 1
ATOM 700 C CA . ARG A 1 83 ? 19.109 -2.862 -15.113 1.00 96.62 83 ARG A CA 1
ATOM 701 C C . ARG A 1 83 ? 17.686 -2.509 -14.688 1.00 96.62 83 ARG A C 1
ATOM 703 O O . ARG A 1 83 ? 17.147 -1.524 -15.182 1.00 96.62 83 ARG A O 1
ATOM 710 N N . ALA A 1 84 ? 17.100 -3.260 -13.755 1.00 96.69 84 ALA A N 1
ATOM 711 C CA . ALA A 1 84 ? 15.754 -2.982 -13.258 1.00 96.69 84 ALA A CA 1
ATOM 712 C C . ALA A 1 84 ? 15.647 -1.568 -12.666 1.00 96.69 84 ALA A C 1
ATOM 714 O O . ALA A 1 84 ? 14.737 -0.820 -13.018 1.00 96.69 84 ALA A O 1
ATOM 715 N N . MET A 1 85 ? 16.606 -1.171 -11.825 1.00 96.50 85 MET A N 1
ATOM 716 C CA . MET A 1 85 ? 16.626 0.161 -11.217 1.00 96.50 85 MET A CA 1
ATOM 717 C C . MET A 1 85 ? 16.757 1.280 -12.253 1.00 96.50 85 MET A C 1
ATOM 719 O O . MET A 1 85 ? 16.052 2.285 -12.152 1.00 96.50 85 MET A O 1
ATOM 723 N N . ASN A 1 86 ? 17.618 1.111 -13.259 1.00 97.44 86 ASN A N 1
ATOM 724 C CA . ASN A 1 86 ? 17.774 2.096 -14.327 1.00 97.44 86 ASN A CA 1
ATOM 725 C C . ASN A 1 86 ? 16.479 2.271 -15.133 1.00 97.44 86 ASN A C 1
ATOM 727 O O . ASN A 1 86 ? 16.056 3.407 -15.352 1.00 97.44 86 ASN A O 1
ATOM 731 N N . ASP A 1 87 ? 15.822 1.171 -15.507 1.00 96.69 87 ASP A N 1
ATOM 732 C CA . ASP A 1 87 ? 14.563 1.199 -16.261 1.00 96.69 87 ASP A CA 1
ATOM 733 C C . ASP A 1 87 ? 13.433 1.853 -15.450 1.00 96.69 87 ASP A C 1
ATOM 735 O O . ASP A 1 87 ? 12.709 2.702 -15.971 1.00 96.69 87 ASP A O 1
ATOM 739 N N . ILE A 1 88 ? 13.312 1.518 -14.158 1.00 95.50 88 ILE A N 1
ATOM 740 C CA . ILE A 1 88 ? 12.323 2.117 -13.245 1.00 95.50 88 ILE A CA 1
ATOM 741 C C . ILE A 1 88 ? 12.526 3.632 -13.151 1.00 95.50 88 ILE A C 1
ATOM 743 O O . ILE A 1 88 ? 11.576 4.401 -13.309 1.00 95.50 88 ILE A O 1
ATOM 747 N N . VAL A 1 89 ? 13.763 4.077 -12.906 1.00 95.94 89 VAL A N 1
ATOM 748 C CA . VAL A 1 89 ? 14.079 5.505 -12.769 1.00 95.94 89 VAL A CA 1
ATOM 749 C C . VAL A 1 89 ? 13.847 6.245 -14.085 1.00 95.94 89 VAL A C 1
ATOM 751 O O . VAL A 1 89 ? 13.323 7.360 -14.067 1.00 95.94 89 VAL A O 1
ATOM 754 N N . ALA A 1 90 ? 14.209 5.645 -15.220 1.00 96.94 90 ALA A N 1
ATOM 755 C CA . ALA A 1 90 ? 13.969 6.226 -16.536 1.00 96.94 90 ALA A CA 1
ATOM 756 C C . ALA A 1 90 ? 12.466 6.381 -16.819 1.00 96.94 90 ALA A C 1
ATOM 758 O O . ALA A 1 90 ? 12.031 7.475 -17.180 1.00 96.94 90 ALA A O 1
ATOM 759 N N . ALA A 1 91 ? 11.668 5.335 -16.580 1.00 95.75 91 ALA A N 1
ATOM 760 C CA . ALA A 1 91 ? 10.220 5.358 -16.779 1.00 95.75 91 ALA A CA 1
ATOM 761 C C . ALA A 1 91 ? 9.533 6.404 -15.886 1.00 95.75 91 ALA A C 1
ATOM 763 O O . ALA A 1 91 ? 8.788 7.250 -16.380 1.00 95.75 91 ALA A O 1
ATOM 764 N N . ALA A 1 92 ? 9.853 6.419 -14.588 1.00 94.25 92 ALA A N 1
ATOM 765 C CA . ALA A 1 92 ? 9.290 7.381 -13.643 1.00 94.25 92 ALA A CA 1
ATOM 766 C C . ALA A 1 92 ? 9.662 8.837 -13.984 1.00 94.25 92 ALA A C 1
ATOM 768 O O . ALA A 1 92 ? 8.871 9.753 -13.775 1.00 94.25 92 ALA A O 1
ATOM 769 N N . ARG A 1 93 ? 10.860 9.078 -14.536 1.00 94.19 93 ARG A N 1
ATOM 770 C CA . ARG A 1 93 ? 11.259 10.414 -15.015 1.00 94.19 93 ARG A CA 1
ATOM 771 C C . ARG A 1 93 ? 10.565 10.811 -16.316 1.00 94.19 93 ARG A C 1
ATOM 773 O O . ARG A 1 93 ? 10.371 12.007 -16.530 1.00 94.19 93 ARG A O 1
ATOM 780 N N . GLY A 1 94 ? 10.225 9.837 -17.158 1.00 93.06 94 GLY A N 1
ATOM 781 C CA . GLY A 1 94 ? 9.521 10.035 -18.425 1.00 93.06 94 GLY A CA 1
ATOM 782 C C . GLY A 1 94 ? 8.053 10.435 -18.259 1.00 93.06 94 GLY A C 1
ATOM 783 O O . GLY A 1 94 ? 7.527 11.137 -19.115 1.00 93.06 94 GLY A O 1
ATOM 784 N N . ASN A 1 95 ? 7.415 10.058 -17.146 1.00 92.62 95 ASN A N 1
ATOM 785 C CA . ASN A 1 95 ? 6.065 10.493 -16.791 1.00 92.62 95 ASN A CA 1
ATOM 786 C C . ASN A 1 95 ? 6.009 10.922 -15.320 1.00 92.62 95 ASN A C 1
ATOM 788 O O . ASN A 1 95 ? 5.779 10.107 -14.431 1.00 92.62 95 ASN A O 1
ATOM 792 N N . LYS A 1 96 ? 6.231 12.213 -15.060 1.00 89.56 96 LYS A N 1
ATOM 793 C C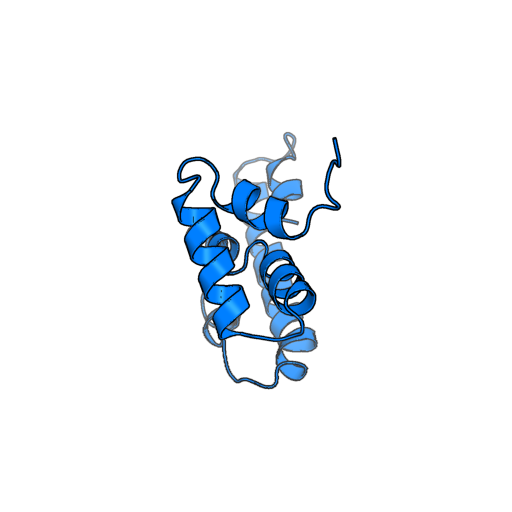A . LYS A 1 96 ? 6.219 12.752 -13.692 1.00 89.56 96 LYS A CA 1
ATOM 794 C C . LYS A 1 96 ? 4.812 12.871 -13.102 1.00 89.56 96 LYS A C 1
ATOM 796 O O . LYS A 1 96 ? 4.697 12.894 -11.880 1.00 89.56 96 LYS A O 1
ATOM 801 N N . ASP A 1 97 ? 3.788 12.948 -13.951 1.00 90.62 97 ASP A N 1
ATOM 802 C CA . ASP A 1 97 ? 2.394 13.098 -13.525 1.00 90.62 97 ASP A CA 1
ATOM 803 C C . ASP A 1 97 ? 1.821 11.761 -13.038 1.00 90.62 97 ASP A C 1
ATOM 805 O O . ASP A 1 97 ? 1.114 11.720 -12.032 1.00 90.62 97 ASP A O 1
ATOM 809 N N . ASP A 1 98 ? 2.188 10.655 -13.699 1.00 90.44 98 ASP A N 1
ATOM 810 C CA . ASP A 1 98 ? 1.890 9.293 -13.244 1.00 90.44 98 ASP A CA 1
ATOM 811 C C . ASP A 1 98 ? 3.102 8.352 -13.409 1.00 90.44 98 ASP A C 1
ATOM 813 O O . ASP A 1 98 ? 3.181 7.548 -14.351 1.00 90.44 98 ASP A O 1
ATOM 817 N N . PRO A 1 99 ? 4.077 8.425 -12.484 1.00 90.81 99 PRO A N 1
ATOM 818 C CA . PRO A 1 99 ? 5.285 7.610 -12.557 1.00 90.81 99 PRO A CA 1
ATOM 819 C C . PRO A 1 99 ? 4.988 6.119 -12.389 1.00 90.81 99 PRO A C 1
ATOM 821 O O . PRO A 1 99 ? 5.703 5.284 -12.942 1.00 90.81 99 PRO A O 1
ATOM 824 N N . TYR A 1 100 ? 3.925 5.758 -11.664 1.00 90.19 100 TYR A N 1
ATOM 825 C CA . TYR A 1 100 ? 3.565 4.358 -11.469 1.00 90.19 100 TYR A CA 1
ATOM 826 C C . TYR A 1 100 ? 2.961 3.740 -12.724 1.00 90.19 100 TYR A C 1
ATOM 828 O O . TYR A 1 100 ? 3.296 2.597 -13.028 1.00 90.19 100 TYR A O 1
ATOM 836 N N . ALA A 1 101 ? 2.131 4.470 -13.474 1.00 91.75 101 ALA A N 1
ATOM 837 C CA . ALA A 1 101 ? 1.647 3.994 -14.768 1.00 91.75 101 ALA A CA 1
ATOM 838 C C . ALA A 1 101 ? 2.805 3.751 -15.747 1.00 91.75 101 ALA A C 1
ATOM 840 O O . ALA A 1 101 ? 2.821 2.737 -16.446 1.00 91.75 101 ALA A O 1
ATOM 841 N N . ALA A 1 102 ? 3.818 4.624 -15.753 1.00 93.56 102 ALA A N 1
ATOM 842 C CA . ALA A 1 102 ? 5.005 4.424 -16.582 1.00 93.56 102 ALA A CA 1
ATOM 843 C C . ALA A 1 102 ? 5.820 3.189 -16.170 1.00 93.56 102 ALA A C 1
ATOM 845 O O . ALA A 1 102 ? 6.268 2.438 -17.034 1.00 93.56 102 ALA A O 1
ATOM 846 N N . VAL A 1 103 ? 5.979 2.932 -14.867 1.00 93.81 103 VAL A N 1
ATOM 847 C CA . VAL A 1 103 ? 6.637 1.705 -14.384 1.00 93.81 103 VAL A CA 1
ATOM 848 C C . VAL A 1 103 ? 5.797 0.462 -14.707 1.00 93.81 103 VAL A C 1
ATOM 850 O O . VAL A 1 103 ? 6.351 -0.557 -15.106 1.00 93.81 103 VAL A O 1
ATOM 853 N N . GLN A 1 104 ? 4.468 0.538 -14.614 1.00 94.56 104 GLN A N 1
ATOM 854 C CA . GLN A 1 104 ? 3.564 -0.560 -14.974 1.00 94.56 104 GLN A CA 1
ATOM 855 C C . GLN A 1 104 ? 3.649 -0.928 -16.460 1.00 94.56 104 GLN A C 1
ATOM 857 O O . GLN A 1 104 ? 3.626 -2.108 -16.810 1.00 94.56 104 GLN A O 1
ATOM 862 N N . ALA A 1 105 ? 3.829 0.060 -17.335 1.00 94.56 105 ALA A N 1
ATOM 863 C CA . ALA A 1 105 ? 4.008 -0.169 -18.765 1.00 94.56 105 ALA A CA 1
ATOM 864 C C . ALA A 1 105 ? 5.271 -0.990 -19.106 1.00 94.56 105 ALA A C 1
ATOM 866 O O . ALA A 1 105 ? 5.325 -1.595 -20.172 1.00 94.56 105 ALA A O 1
ATOM 867 N N . LEU A 1 106 ? 6.266 -1.074 -18.208 1.00 94.19 106 LEU A N 1
ATOM 868 C CA . LEU A 1 106 ? 7.487 -1.871 -18.417 1.00 94.19 106 LEU A CA 1
ATOM 869 C C . LEU A 1 106 ? 7.257 -3.389 -18.403 1.00 94.19 106 LEU A C 1
ATOM 871 O O . LEU A 1 106 ? 8.136 -4.135 -18.853 1.00 94.19 106 LEU A O 1
ATOM 875 N N . VAL A 1 107 ? 6.134 -3.826 -17.825 1.00 93.56 107 VAL A N 1
ATOM 876 C CA . VAL A 1 107 ? 5.766 -5.236 -17.612 1.00 93.56 107 VAL A CA 1
ATOM 877 C C . VAL A 1 107 ? 4.384 -5.581 -18.163 1.00 93.56 107 VAL A C 1
ATOM 879 O O . VAL A 1 107 ? 4.023 -6.754 -18.215 1.00 93.56 107 VAL A O 1
ATOM 882 N N . ALA A 1 108 ? 3.623 -4.587 -18.631 1.00 83.75 108 ALA A N 1
ATOM 883 C CA . ALA A 1 108 ? 2.390 -4.835 -19.359 1.00 83.75 108 ALA A CA 1
ATOM 884 C C . ALA A 1 108 ? 2.693 -5.654 -20.633 1.00 83.75 108 ALA A C 1
ATOM 886 O O . ALA A 1 108 ? 3.625 -5.310 -21.368 1.00 83.75 108 ALA A O 1
ATOM 887 N N . PRO A 1 109 ? 1.937 -6.730 -20.925 1.00 63.81 109 PRO A N 1
ATOM 888 C CA . PRO A 1 109 ? 2.088 -7.462 -22.176 1.00 63.81 109 PRO A CA 1
ATOM 889 C C . PRO A 1 109 ? 1.856 -6.483 -23.330 1.00 63.81 109 PRO A C 1
ATOM 891 O O . PRO A 1 109 ? 0.808 -5.844 -23.407 1.00 63.81 109 PRO A O 1
ATOM 894 N N . GLY A 1 110 ? 2.875 -6.312 -24.174 1.00 54.44 110 GLY A N 1
ATOM 895 C CA . GLY A 1 110 ? 2.891 -5.284 -25.204 1.00 54.44 110 GLY A CA 1
ATOM 896 C C . GLY A 1 110 ? 1.657 -5.353 -26.099 1.00 54.44 110 GLY A C 1
ATOM 897 O O . GLY A 1 110 ? 1.387 -6.379 -26.723 1.00 54.44 110 GLY A O 1
ATOM 898 N N . GLY A 1 111 ? 0.943 -4.230 -26.198 1.00 43.84 111 GLY A N 1
ATOM 899 C CA . GLY A 1 111 ? 0.135 -3.926 -27.369 1.00 43.84 111 GLY A CA 1
ATOM 900 C C . GLY A 1 111 ? 1.076 -3.796 -28.561 1.00 43.84 111 GLY A C 1
ATOM 901 O O . GLY A 1 111 ? 1.634 -2.730 -28.798 1.00 43.84 111 GLY A O 1
ATOM 902 N N . GLY A 1 112 ? 1.310 -4.913 -29.245 1.00 35.53 112 GLY A N 1
ATOM 903 C CA . GLY A 1 112 ? 1.937 -4.928 -30.555 1.00 35.53 112 GLY A CA 1
ATOM 904 C C . GLY A 1 112 ? 0.984 -4.327 -31.582 1.00 35.53 112 GLY A C 1
ATOM 905 O O . GLY A 1 112 ? -0.145 -4.797 -31.730 1.00 35.53 112 GLY A O 1
ATOM 906 N N . GLY A 1 113 ? 1.466 -3.298 -32.269 1.00 30.16 113 GLY A N 1
ATOM 907 C CA . GLY A 1 113 ? 0.974 -2.787 -33.542 1.00 30.16 113 GLY A CA 1
ATOM 908 C C . GLY A 1 113 ? 2.182 -2.381 -34.362 1.00 30.16 113 GLY A C 1
ATOM 909 O O . GLY A 1 113 ? 2.980 -1.585 -33.821 1.00 30.16 113 GLY A O 1
#

Foldseek 3Di:
DLVVLVPDPPDDPVRSVVVVQVVLQVVLVCCVPPPCVVDPDPPDPCSNVPRDDPVVVVVVCVVPPPPVLLVLLCVVVVNPPVVSVVCLVVQCVVDVPCSPVSSNVSRPPDPDD

Radius of gyration: 19.07 Å; Cα contacts (8 Å, |Δi|>4): 52; chains: 1; bounding box: 46×28×54 Å

pLDDT: mean 86.8, std 11.74, range [30.16, 97.44]

Solvent-accessible surface area (backbone atoms only — not comparable to full-atom values): 6756 Å² total; per-residue (Å²): 104,74,68,62,56,71,68,45,79,88,54,52,73,67,56,46,51,55,52,46,54,51,54,49,52,51,50,32,49,46,37,64,70,64,46,50,79,72,48,97,59,90,73,66,66,58,65,72,71,46,87,86,50,71,68,62,50,50,54,49,46,66,74,61,50,67,55,66,57,58,51,49,40,24,53,77,50,76,65,36,62,70,60,29,52,52,52,44,54,51,29,27,66,76,27,75,91,47,30,65,60,38,43,50,58,76,68,50,83,75,87,83,129